Protein AF-A0A813ZZ17-F1 (afdb_monomer_lite)

Structure (mmCIF, N/CA/C/O backbone):
data_AF-A0A813ZZ17-F1
#
_entry.id   AF-A0A813ZZ17-F1
#
loop_
_atom_site.group_PDB
_atom_site.id
_atom_site.type_symbol
_atom_site.label_atom_id
_atom_site.label_alt_id
_atom_site.label_comp_id
_atom_site.label_asym_id
_atom_site.label_entity_id
_atom_site.label_seq_id
_atom_site.pdbx_PDB_ins_code
_atom_site.Cartn_x
_atom_site.Cartn_y
_atom_site.Cartn_z
_atom_site.occupancy
_atom_site.B_iso_or_equiv
_atom_site.auth_seq_id
_atom_site.auth_comp_id
_atom_site.auth_asym_id
_atom_site.auth_atom_id
_atom_site.pdbx_PDB_model_num
ATOM 1 N N . MET A 1 1 ? -4.200 14.889 -6.161 1.00 62.28 1 MET A N 1
ATOM 2 C CA . MET A 1 1 ? -3.952 13.641 -5.404 1.00 62.28 1 MET A CA 1
ATOM 3 C C . MET A 1 1 ? -4.332 12.382 -6.184 1.00 62.28 1 MET A C 1
ATOM 5 O O . MET A 1 1 ? -3.522 11.469 -6.192 1.00 62.28 1 MET A O 1
ATOM 9 N N . ALA A 1 2 ? -5.466 12.336 -6.901 1.00 73.81 2 ALA A N 1
ATOM 10 C CA . ALA A 1 2 ? -5.858 11.163 -7.703 1.00 73.81 2 ALA A CA 1
ATOM 11 C C . ALA A 1 2 ? -4.761 10.662 -8.673 1.00 73.81 2 ALA A C 1
ATOM 13 O O . ALA A 1 2 ? -4.396 9.495 -8.619 1.00 73.81 2 ALA A O 1
ATOM 14 N N . LEU A 1 3 ? -4.149 11.558 -9.462 1.00 78.38 3 LEU A N 1
ATOM 15 C CA . LEU A 1 3 ? -3.077 11.214 -10.415 1.00 78.38 3 LEU A CA 1
ATOM 16 C C . LEU A 1 3 ? -1.832 10.600 -9.754 1.00 78.38 3 LEU A C 1
ATOM 18 O O . LEU A 1 3 ? -1.197 9.721 -10.326 1.00 78.38 3 LEU A O 1
ATOM 22 N N . THR A 1 4 ? -1.481 11.051 -8.548 1.00 86.50 4 THR A N 1
ATOM 23 C CA . THR A 1 4 ? -0.306 10.564 -7.811 1.00 86.50 4 THR A CA 1
ATOM 24 C C . THR A 1 4 ? -0.485 9.111 -7.382 1.00 86.50 4 THR A C 1
ATOM 26 O O . THR A 1 4 ? 0.435 8.312 -7.514 1.00 86.50 4 THR A O 1
ATOM 29 N N . LEU A 1 5 ? -1.680 8.759 -6.905 1.00 84.00 5 LEU A N 1
ATOM 30 C CA . LEU A 1 5 ? -2.012 7.395 -6.498 1.00 84.00 5 LEU A CA 1
ATOM 31 C C . LEU A 1 5 ? -2.117 6.454 -7.707 1.00 84.00 5 LEU A C 1
ATOM 33 O O . LEU A 1 5 ? -1.601 5.343 -7.654 1.00 84.00 5 LEU A O 1
ATOM 37 N N . THR A 1 6 ? -2.688 6.920 -8.824 1.00 84.00 6 THR A N 1
ATOM 38 C CA . THR A 1 6 ? -2.696 6.160 -10.086 1.00 84.00 6 THR A CA 1
ATOM 39 C C . THR A 1 6 ? -1.279 5.897 -10.601 1.00 84.00 6 THR A C 1
ATOM 41 O O . THR A 1 6 ? -0.977 4.790 -11.040 1.00 84.00 6 THR A O 1
ATOM 44 N N . LEU A 1 7 ? -0.389 6.893 -10.526 1.00 84.88 7 LEU A N 1
ATOM 45 C CA . LEU A 1 7 ? 1.015 6.718 -10.899 1.00 84.88 7 LEU A CA 1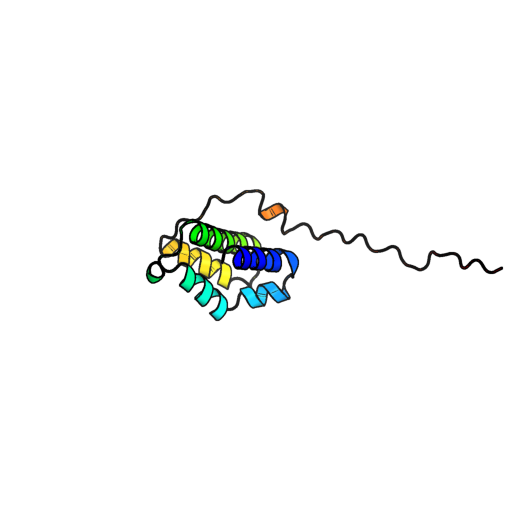
ATOM 46 C C . LEU A 1 7 ? 1.714 5.706 -9.984 1.00 84.88 7 LEU A C 1
ATOM 48 O O . LEU A 1 7 ? 2.435 4.845 -10.475 1.00 84.88 7 LEU A O 1
ATOM 52 N N . LEU A 1 8 ? 1.488 5.789 -8.671 1.00 87.56 8 LEU A N 1
ATOM 53 C CA . LEU A 1 8 ? 2.059 4.854 -7.704 1.00 87.56 8 LEU A CA 1
ATOM 54 C C . LEU A 1 8 ? 1.625 3.410 -7.989 1.00 87.56 8 LEU A C 1
ATOM 56 O O . LEU A 1 8 ? 2.476 2.524 -8.030 1.00 87.56 8 LEU A O 1
ATOM 60 N N . ASP A 1 9 ? 0.337 3.180 -8.247 1.00 82.50 9 ASP A N 1
ATOM 61 C CA . ASP A 1 9 ? -0.162 1.851 -8.608 1.00 82.50 9 ASP A CA 1
ATOM 62 C C . ASP A 1 9 ? 0.462 1.344 -9.919 1.00 82.50 9 ASP A C 1
ATOM 64 O O . ASP A 1 9 ? 0.920 0.203 -10.003 1.00 82.50 9 ASP A O 1
ATOM 68 N N . ALA A 1 10 ? 0.589 2.209 -10.931 1.00 84.00 10 ALA A N 1
ATOM 69 C CA . ALA A 1 10 ? 1.268 1.861 -12.175 1.00 84.00 10 ALA A CA 1
ATOM 70 C C . ALA A 1 10 ? 2.751 1.508 -11.956 1.00 84.00 10 ALA A C 1
ATOM 72 O O . ALA A 1 10 ? 3.231 0.538 -12.540 1.00 84.00 10 ALA A O 1
ATOM 73 N N . LEU A 1 11 ? 3.479 2.241 -11.111 1.00 85.38 11 LEU A N 1
ATOM 74 C CA . LEU A 1 11 ? 4.885 1.944 -10.817 1.00 85.38 11 LEU A CA 1
ATOM 75 C C . LEU A 1 11 ? 5.038 0.607 -10.081 1.00 85.38 11 LEU A C 1
ATOM 77 O O . LEU A 1 11 ? 5.891 -0.196 -10.461 1.00 85.38 11 LEU A O 1
ATOM 81 N N . VAL A 1 12 ? 4.175 0.313 -9.102 1.00 86.31 12 VAL A N 1
ATOM 82 C CA . VAL A 1 12 ? 4.166 -1.003 -8.441 1.00 86.31 12 VAL A CA 1
ATOM 83 C C . VAL A 1 12 ? 3.894 -2.111 -9.453 1.00 86.31 12 VAL A C 1
ATOM 85 O O . VAL A 1 12 ? 4.580 -3.127 -9.448 1.00 86.31 12 VAL A O 1
ATOM 88 N N . ASN A 1 13 ? 2.970 -1.918 -10.386 1.00 83.19 13 ASN A N 1
ATOM 89 C CA . ASN A 1 13 ? 2.659 -2.955 -11.367 1.00 83.19 13 ASN A CA 1
ATOM 90 C C . ASN A 1 13 ? 3.734 -3.145 -12.457 1.00 83.19 13 ASN A C 1
ATOM 92 O O . ASN A 1 13 ? 3.813 -4.230 -13.026 1.00 83.19 13 ASN A O 1
ATOM 96 N N . ASN A 1 14 ? 4.564 -2.136 -12.755 1.00 86.50 14 ASN A N 1
ATOM 97 C CA . ASN A 1 14 ? 5.466 -2.171 -13.919 1.00 86.50 14 ASN A CA 1
ATOM 98 C C . ASN A 1 14 ? 6.971 -2.169 -13.590 1.00 86.50 14 ASN A C 1
ATOM 100 O O . ASN A 1 14 ? 7.765 -2.576 -14.436 1.00 86.50 14 ASN A O 1
ATOM 104 N N . CYS A 1 15 ? 7.399 -1.726 -12.403 1.00 85.56 15 CYS A N 1
ATOM 105 C CA . CYS A 1 15 ? 8.826 -1.523 -12.099 1.00 85.56 15 CYS A CA 1
ATOM 106 C C . CYS A 1 15 ? 9.514 -2.723 -11.423 1.00 85.56 15 CYS A C 1
ATOM 108 O O . CYS A 1 15 ? 10.730 -2.705 -11.226 1.00 85.56 15 CYS A O 1
ATOM 110 N N . GLY A 1 16 ? 8.759 -3.773 -11.090 1.00 86.62 16 GLY A N 1
ATOM 111 C CA . GLY A 1 16 ? 9.294 -5.016 -10.536 1.00 86.62 16 GLY A CA 1
ATOM 112 C C . GLY A 1 16 ? 9.857 -4.900 -9.113 1.00 86.62 16 GLY A C 1
ATOM 113 O O . GLY A 1 16 ? 9.683 -3.902 -8.412 1.00 86.62 16 GLY A O 1
ATOM 114 N N . LYS A 1 17 ? 10.553 -5.963 -8.691 1.00 85.88 17 LYS A N 1
ATOM 115 C CA . LYS A 1 17 ? 10.915 -6.240 -7.291 1.00 85.88 17 LYS A CA 1
ATOM 116 C C . LYS A 1 17 ? 11.702 -5.125 -6.596 1.00 85.88 17 LYS A C 1
ATOM 118 O O . LYS A 1 17 ? 11.432 -4.839 -5.435 1.00 85.88 17 LYS A O 1
ATOM 123 N N . ILE A 1 18 ? 12.644 -4.476 -7.288 1.00 88.56 18 ILE A N 1
ATOM 124 C CA . ILE A 1 18 ? 13.449 -3.385 -6.705 1.00 88.56 18 ILE A CA 1
ATOM 125 C C . ILE A 1 18 ? 12.534 -2.247 -6.236 1.00 88.56 18 ILE A C 1
ATOM 127 O O . ILE A 1 18 ? 12.673 -1.755 -5.119 1.00 88.56 18 ILE A O 1
ATOM 131 N N . PHE A 1 19 ? 11.546 -1.872 -7.054 1.00 90.19 19 PHE A N 1
ATOM 132 C CA . PHE A 1 19 ? 10.570 -0.855 -6.677 1.00 90.19 19 PHE A CA 1
ATOM 133 C C . PHE A 1 19 ? 9.625 -1.345 -5.574 1.00 90.19 19 PHE A C 1
ATOM 135 O O . PHE A 1 19 ? 9.305 -0.587 -4.661 1.00 90.19 19 PHE A O 1
ATOM 142 N N . HIS A 1 20 ?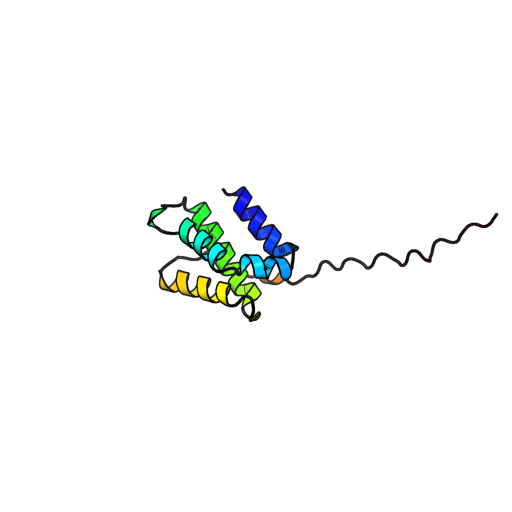 9.214 -2.617 -5.609 1.00 91.50 20 HIS A N 1
ATOM 143 C CA . HIS A 1 20 ? 8.347 -3.197 -4.575 1.00 91.50 20 HIS A CA 1
ATOM 144 C C . HIS A 1 20 ? 8.964 -3.104 -3.181 1.00 91.50 20 HIS A C 1
ATOM 146 O O . HIS A 1 20 ? 8.263 -2.743 -2.243 1.00 91.50 20 HIS A O 1
ATOM 152 N N . VAL A 1 21 ? 10.270 -3.351 -3.050 1.00 89.75 21 VAL A N 1
ATOM 153 C CA . VAL A 1 21 ? 10.986 -3.221 -1.769 1.00 89.75 21 VAL A CA 1
ATOM 154 C C . VAL A 1 21 ? 10.981 -1.772 -1.268 1.00 89.75 21 VAL A C 1
ATOM 156 O O . VAL A 1 21 ? 10.818 -1.539 -0.073 1.00 89.75 21 VAL A O 1
ATOM 159 N N . HIS A 1 22 ? 11.085 -0.783 -2.162 1.00 89.50 22 HIS A N 1
ATOM 160 C CA . HIS A 1 22 ? 10.951 0.626 -1.775 1.00 89.50 22 HIS A CA 1
ATOM 161 C C . HIS A 1 22 ? 9.537 0.976 -1.297 1.00 89.50 22 HIS A C 1
ATOM 163 O O . HIS A 1 22 ? 9.387 1.779 -0.378 1.00 89.50 22 HIS A O 1
ATOM 169 N N . VAL A 1 23 ? 8.505 0.371 -1.889 1.00 88.44 23 VAL A N 1
ATOM 170 C CA . VAL A 1 23 ? 7.114 0.539 -1.438 1.00 88.44 23 VAL A CA 1
ATOM 171 C C . VAL A 1 23 ? 6.857 -0.197 -0.122 1.00 88.44 23 VAL A C 1
ATOM 173 O O . VAL A 1 23 ? 6.144 0.318 0.735 1.00 88.44 23 VAL A O 1
ATOM 176 N N . ALA A 1 24 ? 7.502 -1.342 0.097 1.00 90.69 24 ALA A N 1
ATOM 177 C CA . ALA A 1 24 ? 7.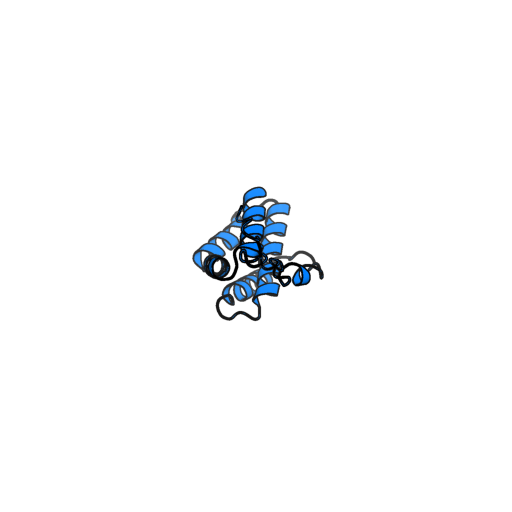528 -2.069 1.365 1.00 90.69 24 ALA A CA 1
ATOM 178 C C . ALA A 1 24 ? 8.453 -1.421 2.420 1.00 90.69 24 ALA A C 1
ATOM 180 O O . ALA A 1 24 ? 8.997 -2.094 3.291 1.00 90.69 24 ALA A O 1
ATOM 181 N N . ASN A 1 25 ? 8.633 -0.101 2.368 1.00 92.19 25 ASN A N 1
ATOM 182 C CA . ASN A 1 25 ? 9.348 0.652 3.387 1.00 92.19 25 ASN A CA 1
ATOM 183 C C . ASN A 1 25 ? 8.378 1.132 4.480 1.00 92.19 25 ASN A C 1
ATOM 185 O O . ASN A 1 25 ? 7.339 1.727 4.193 1.00 92.19 25 ASN A O 1
ATOM 189 N N . GLU A 1 26 ? 8.723 0.915 5.750 1.00 90.25 26 GLU A N 1
ATOM 190 C CA . GLU A 1 26 ? 7.845 1.244 6.879 1.00 90.25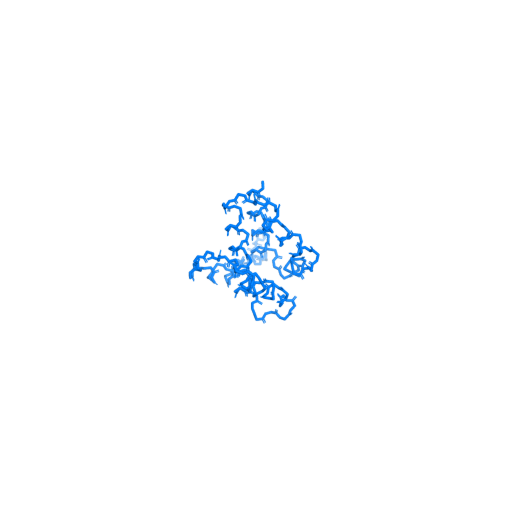 26 GLU A CA 1
ATOM 191 C C . GLU A 1 26 ? 7.491 2.740 6.955 1.00 90.25 26 GLU A C 1
ATOM 193 O O . GLU A 1 26 ? 6.349 3.088 7.267 1.00 90.25 26 GLU A O 1
ATOM 198 N N . GLU A 1 27 ? 8.432 3.636 6.647 1.00 90.94 27 GLU A N 1
ATOM 199 C CA . GLU A 1 27 ? 8.184 5.082 6.645 1.00 90.94 27 GLU A CA 1
ATOM 200 C C . GLU A 1 27 ? 7.205 5.465 5.536 1.00 90.94 27 GLU A C 1
ATOM 202 O O . GLU A 1 27 ? 6.255 6.214 5.778 1.00 90.94 27 GLU A O 1
ATOM 207 N N . PHE A 1 28 ? 7.367 4.879 4.348 1.00 91.06 28 PHE A N 1
ATOM 208 C CA . PHE A 1 28 ? 6.438 5.076 3.239 1.00 91.06 28 PHE A CA 1
ATOM 209 C C . PHE A 1 28 ? 5.020 4.598 3.592 1.00 91.06 28 PHE A C 1
ATOM 211 O O . PHE A 1 28 ? 4.043 5.338 3.440 1.00 91.06 28 PHE A O 1
ATOM 218 N N . LEU A 1 29 ? 4.897 3.389 4.142 1.00 92.06 29 LEU A N 1
ATOM 219 C CA . LEU A 1 29 ? 3.610 2.821 4.550 1.00 92.06 29 LEU A CA 1
ATOM 220 C C . LEU A 1 29 ? 2.960 3.593 5.710 1.00 92.06 29 LEU A C 1
ATOM 222 O O . LEU A 1 29 ? 1.732 3.699 5.776 1.00 92.06 29 LEU A O 1
ATOM 226 N N . LYS A 1 30 ? 3.751 4.177 6.620 1.00 90.50 30 LYS A N 1
ATOM 227 C CA . LYS A 1 30 ? 3.253 5.092 7.663 1.00 90.50 30 LYS A CA 1
ATOM 228 C C . LYS A 1 30 ? 2.648 6.357 7.062 1.00 90.50 30 LYS A C 1
ATOM 230 O O . LYS A 1 30 ? 1.589 6.786 7.523 1.00 90.50 30 LYS A O 1
ATOM 235 N N . VAL A 1 31 ? 3.274 6.930 6.034 1.00 91.00 31 VAL A N 1
ATOM 236 C CA . VAL A 1 31 ? 2.705 8.076 5.309 1.00 91.00 31 VAL A CA 1
ATOM 237 C C . VAL A 1 31 ? 1.389 7.675 4.647 1.00 91.00 31 VAL A C 1
ATOM 239 O O . VAL A 1 31 ? 0.395 8.376 4.828 1.00 91.00 31 VAL A O 1
ATOM 242 N N . LEU A 1 32 ? 1.341 6.520 3.976 1.00 90.44 32 LEU A N 1
ATOM 243 C CA . LEU A 1 32 ? 0.119 6.022 3.337 1.00 90.44 32 LEU A CA 1
ATOM 244 C C . LEU A 1 32 ? -1.032 5.848 4.347 1.00 90.44 32 LEU A C 1
ATOM 246 O O . LEU A 1 32 ? -2.135 6.337 4.110 1.00 90.44 32 LEU A O 1
ATOM 250 N N . LYS A 1 33 ? -0.752 5.257 5.519 1.00 90.25 33 LYS A N 1
ATOM 251 C CA . LYS A 1 33 ? -1.705 5.169 6.643 1.00 90.25 33 LYS A CA 1
ATOM 252 C C . LYS A 1 33 ? -2.153 6.528 7.157 1.00 90.25 33 LYS A C 1
ATOM 254 O O . LYS A 1 33 ? -3.323 6.714 7.470 1.00 90.25 33 LYS A O 1
ATOM 259 N N . SER A 1 34 ? -1.225 7.473 7.280 1.00 91.31 34 SER A N 1
ATOM 260 C CA . SER A 1 34 ? -1.541 8.820 7.750 1.00 91.31 34 SER A CA 1
ATOM 261 C C . SER A 1 34 ? -2.579 9.476 6.843 1.00 91.31 34 SER A C 1
ATOM 263 O O . SER A 1 34 ? -3.520 10.078 7.348 1.00 91.31 34 SER A O 1
ATOM 265 N N . VAL A 1 35 ? -2.469 9.312 5.520 1.00 89.19 35 VAL A N 1
ATOM 266 C CA . VAL A 1 35 ? -3.420 9.898 4.559 1.00 89.19 35 VAL A CA 1
ATOM 267 C C . VAL A 1 35 ? -4.852 9.397 4.783 1.00 89.19 35 VAL A C 1
ATOM 269 O O . VAL A 1 35 ? -5.772 10.209 4.749 1.00 89.19 35 VAL A O 1
ATOM 272 N N . ILE A 1 36 ? -5.039 8.105 5.075 1.00 90.44 36 ILE A N 1
ATOM 273 C CA . ILE A 1 36 ? -6.362 7.505 5.345 1.00 90.44 36 ILE A CA 1
ATOM 274 C C . ILE A 1 36 ? -6.802 7.607 6.813 1.00 90.44 36 ILE A C 1
ATOM 276 O O . ILE A 1 36 ? -7.838 7.070 7.198 1.00 90.44 36 ILE A O 1
ATOM 280 N N . ALA A 1 37 ? -6.017 8.254 7.675 1.00 88.94 37 ALA A N 1
ATOM 281 C CA . ALA A 1 37 ? -6.362 8.368 9.085 1.00 88.94 37 ALA A CA 1
ATOM 282 C C . ALA A 1 37 ? -7.621 9.245 9.261 1.00 88.94 37 ALA A C 1
ATOM 284 O O . ALA A 1 37 ? -7.680 10.323 8.664 1.00 88.94 37 ALA A O 1
ATOM 285 N N . PRO A 1 38 ? -8.572 8.886 10.151 1.00 83.88 38 PRO A N 1
ATOM 286 C CA . PRO A 1 38 ? -9.821 9.638 10.336 1.00 83.88 38 PRO A CA 1
ATOM 287 C C . PRO A 1 38 ? -9.604 11.122 10.653 1.00 83.88 38 PRO A C 1
ATOM 289 O O . PRO A 1 38 ? -10.362 11.983 10.220 1.00 83.88 38 PRO A O 1
ATOM 292 N N . LYS A 1 39 ? -8.505 11.434 11.353 1.00 87.69 39 LYS A N 1
ATOM 293 C CA . LYS A 1 39 ? -8.078 12.804 11.678 1.00 87.69 39 LYS A CA 1
ATOM 294 C C . LYS A 1 39 ? -7.868 13.703 10.450 1.00 87.69 39 LYS A C 1
ATOM 296 O O . LYS A 1 39 ? -7.969 14.916 10.576 1.00 87.69 39 LYS A O 1
ATOM 301 N N . ASN A 1 40 ? -7.555 13.119 9.293 1.00 87.31 40 ASN A N 1
ATOM 302 C CA . ASN A 1 40 ? -7.299 13.843 8.050 1.00 87.31 40 ASN A CA 1
ATOM 303 C C . ASN A 1 40 ? -8.557 13.983 7.178 1.00 87.31 40 ASN A C 1
ATOM 305 O O . ASN A 1 40 ? -8.499 14.703 6.184 1.00 87.31 40 ASN A O 1
ATOM 309 N N . ASN A 1 41 ? -9.665 13.322 7.549 1.00 84.19 41 ASN A N 1
ATOM 310 C CA . ASN A 1 41 ? -10.958 13.340 6.857 1.00 84.19 41 ASN A CA 1
ATOM 311 C C . ASN A 1 41 ? -10.825 13.329 5.315 1.00 84.19 41 ASN A C 1
ATOM 313 O O . ASN A 1 41 ? -11.261 14.277 4.650 1.00 84.19 41 ASN A O 1
ATOM 317 N N . PRO A 1 42 ? -10.140 12.319 4.739 1.00 85.62 42 PRO A N 1
ATOM 318 C CA . PRO A 1 42 ? -9.919 12.264 3.302 1.00 85.62 42 PRO A CA 1
ATOM 319 C C . PRO A 1 42 ? -11.259 12.168 2.549 1.00 85.62 42 PRO A C 1
ATOM 321 O O . PRO A 1 42 ? -12.210 11.565 3.042 1.00 85.62 42 PRO A O 1
ATOM 324 N N . PRO A 1 43 ? -11.359 12.715 1.326 1.00 87.75 43 PRO A N 1
ATOM 325 C CA . PRO A 1 43 ? -12.501 12.455 0.458 1.00 87.75 43 PRO A CA 1
ATOM 326 C C . PRO A 1 43 ? -12.684 10.947 0.226 1.00 87.75 43 PRO A C 1
ATOM 328 O O . PRO A 1 43 ? -11.719 10.272 -0.132 1.00 87.75 43 PRO A O 1
ATOM 331 N N . MET A 1 44 ? -13.918 10.446 0.342 1.00 88.06 44 MET A N 1
ATOM 332 C CA . MET A 1 44 ? -14.266 9.021 0.185 1.00 88.06 44 MET A CA 1
ATOM 333 C C . MET A 1 44 ? -13.616 8.337 -1.039 1.00 88.06 44 MET A C 1
ATOM 335 O O . MET A 1 44 ? -13.005 7.288 -0.853 1.00 88.06 44 MET A O 1
ATOM 339 N N . PRO A 1 45 ? -13.597 8.928 -2.257 1.00 87.06 45 PRO A N 1
ATOM 340 C CA . PRO A 1 45 ? -12.964 8.279 -3.412 1.00 87.06 45 PRO A CA 1
ATOM 341 C C . PRO A 1 45 ? -11.450 8.071 -3.258 1.00 87.06 45 PRO A C 1
ATOM 343 O O . PRO A 1 45 ? -10.870 7.177 -3.866 1.00 87.06 45 PRO A O 1
ATOM 346 N N . ILE A 1 46 ? -10.784 8.923 -2.474 1.00 87.31 46 ILE A N 1
ATOM 347 C CA . ILE A 1 46 ? -9.343 8.822 -2.213 1.00 87.31 46 ILE A CA 1
ATOM 348 C C . ILE A 1 46 ? -9.080 7.721 -1.188 1.00 87.31 46 ILE A C 1
ATOM 350 O O . ILE A 1 46 ? -8.142 6.944 -1.361 1.00 87.31 46 ILE A O 1
ATOM 354 N N . GLU A 1 47 ? -9.909 7.644 -0.147 1.00 89.69 47 GLU A N 1
ATOM 355 C CA . GLU A 1 47 ? -9.837 6.584 0.858 1.00 89.69 47 GLU A CA 1
ATOM 356 C C . GLU A 1 47 ? -10.049 5.204 0.225 1.00 89.69 47 GLU A C 1
ATOM 358 O O . GLU A 1 47 ? -9.190 4.332 0.366 1.00 89.69 47 GLU A O 1
ATOM 363 N N . GLU A 1 48 ? -11.121 5.035 -0.555 1.00 89.94 48 GLU A N 1
ATOM 364 C CA . GLU A 1 48 ? -11.422 3.786 -1.266 1.00 89.94 48 GLU A CA 1
ATOM 365 C C . GLU A 1 48 ? -10.276 3.363 -2.191 1.00 89.94 48 GLU A C 1
ATOM 367 O O . GLU A 1 48 ? -9.895 2.191 -2.215 1.00 89.94 48 GLU A O 1
ATOM 372 N N . GLN A 1 49 ? -9.675 4.315 -2.914 1.00 89.00 49 GLN A N 1
ATOM 373 C CA . GLN A 1 49 ? -8.567 4.029 -3.822 1.00 89.00 49 GLN A CA 1
ATOM 374 C C . GLN A 1 49 ? -7.311 3.567 -3.069 1.00 89.00 49 GLN A C 1
ATOM 376 O O . GLN A 1 49 ? -6.680 2.594 -3.480 1.00 89.00 49 GLN A O 1
ATOM 381 N N . ILE A 1 50 ? -6.949 4.219 -1.958 1.00 91.38 50 ILE A N 1
ATOM 382 C CA . ILE A 1 50 ? -5.783 3.814 -1.153 1.00 91.38 50 ILE A CA 1
ATOM 383 C C . ILE A 1 50 ? -6.016 2.440 -0.517 1.00 91.38 50 ILE A C 1
ATOM 385 O O . ILE A 1 50 ? -5.134 1.582 -0.577 1.00 91.38 50 ILE A O 1
ATOM 389 N N . LEU A 1 51 ? -7.198 2.207 0.059 1.00 92.62 51 LEU A N 1
ATOM 390 C CA . LEU A 1 51 ? -7.551 0.909 0.636 1.00 92.62 51 LEU A CA 1
ATOM 391 C C . LEU A 1 51 ? -7.543 -0.195 -0.430 1.00 92.62 51 LEU A C 1
ATOM 393 O O . LEU A 1 51 ? -7.009 -1.277 -0.180 1.00 92.62 51 LEU A O 1
ATOM 397 N N . GLY A 1 52 ? -8.045 0.090 -1.634 1.00 91.75 52 GLY A N 1
ATOM 398 C CA . GLY A 1 52 ? -7.971 -0.818 -2.779 1.00 91.75 52 GLY A CA 1
ATOM 399 C C . GLY A 1 52 ? -6.532 -1.154 -3.180 1.00 91.75 52 GLY A C 1
ATOM 400 O O . GLY A 1 52 ? -6.214 -2.326 -3.373 1.00 91.75 52 GLY A O 1
ATOM 401 N N . MET A 1 53 ? -5.634 -0.162 -3.224 1.00 91.00 53 MET A N 1
ATOM 402 C CA . MET A 1 53 ? -4.207 -0.382 -3.509 1.00 91.00 53 MET A CA 1
ATOM 403 C C . MET A 1 53 ? -3.547 -1.271 -2.446 1.00 91.00 53 MET A C 1
ATOM 405 O O . MET A 1 53 ? -2.878 -2.243 -2.790 1.00 91.00 53 MET A O 1
ATOM 409 N N . ILE A 1 54 ? -3.783 -0.994 -1.158 1.00 92.94 54 ILE A N 1
ATOM 410 C CA . ILE A 1 54 ? -3.241 -1.796 -0.046 1.00 92.94 54 ILE A CA 1
ATOM 411 C C . ILE A 1 54 ? -3.734 -3.245 -0.137 1.00 92.94 54 ILE A C 1
ATOM 413 O O . ILE A 1 54 ? -2.935 -4.176 -0.035 1.00 92.94 54 ILE A O 1
ATOM 417 N N . GLN A 1 55 ? -5.036 -3.446 -0.364 1.00 93.38 55 GLN A N 1
ATOM 418 C CA . GLN A 1 55 ? -5.625 -4.775 -0.534 1.00 93.38 55 GLN A CA 1
ATOM 419 C C . GLN A 1 55 ? -5.027 -5.507 -1.740 1.00 93.38 55 GLN A C 1
ATOM 421 O O . GLN A 1 55 ? -4.684 -6.685 -1.633 1.00 93.38 55 GLN A O 1
ATOM 426 N N . HIS A 1 56 ? -4.878 -4.822 -2.876 1.00 89.81 56 HIS A N 1
ATOM 427 C CA . HIS A 1 56 ? -4.296 -5.402 -4.080 1.00 89.81 56 HIS A CA 1
ATOM 428 C C . HIS A 1 56 ? -2.857 -5.865 -3.839 1.00 89.81 56 HIS A C 1
ATOM 430 O O . HIS A 1 56 ? -2.531 -7.024 -4.100 1.00 89.81 56 HIS A O 1
ATOM 436 N N . TRP A 1 57 ? -2.010 -4.999 -3.284 1.00 91.69 57 TRP A N 1
ATOM 4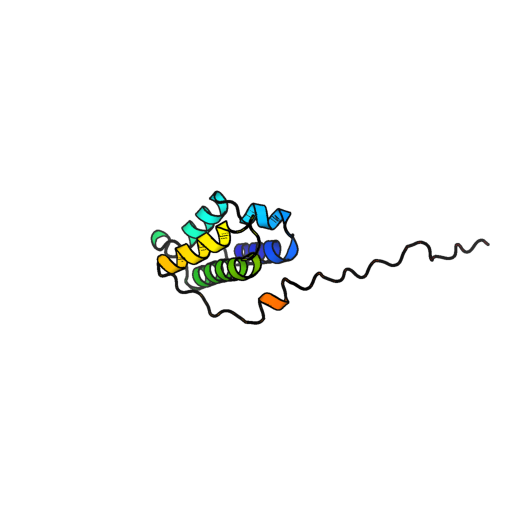37 C CA . TRP A 1 57 ? -0.612 -5.330 -3.015 1.00 91.69 57 TRP A CA 1
ATOM 438 C C . TRP A 1 57 ? -0.475 -6.453 -1.988 1.00 91.69 57 TRP A C 1
ATOM 440 O O . TRP A 1 57 ? 0.333 -7.354 -2.191 1.00 91.69 57 TRP A O 1
ATOM 450 N N . ALA A 1 58 ? -1.299 -6.464 -0.937 1.00 91.94 58 ALA A N 1
ATOM 451 C CA . ALA A 1 58 ? -1.317 -7.558 0.031 1.00 91.94 58 ALA A CA 1
ATOM 452 C C . ALA A 1 58 ? -1.650 -8.897 -0.650 1.00 91.94 58 ALA A C 1
ATOM 454 O O . ALA A 1 58 ? -0.941 -9.883 -0.476 1.00 91.94 58 ALA A O 1
ATOM 455 N N . LEU A 1 59 ? -2.665 -8.926 -1.521 1.00 90.12 59 LEU A N 1
ATOM 456 C CA . LEU A 1 59 ? -3.053 -10.137 -2.249 1.00 90.12 59 LEU A CA 1
ATOM 457 C C . LEU A 1 59 ? -1.985 -10.638 -3.228 1.00 90.12 59 LEU A C 1
ATOM 459 O O . LEU A 1 59 ? -1.817 -11.857 -3.347 1.00 90.12 59 LEU A O 1
ATOM 463 N N . VAL A 1 60 ? -1.314 -9.724 -3.937 1.00 87.62 60 VAL A N 1
ATOM 464 C CA . VAL A 1 60 ? -0.269 -10.037 -4.927 1.00 87.62 60 VAL A CA 1
ATOM 465 C C . VAL A 1 60 ? 1.017 -10.495 -4.239 1.00 87.62 60 VAL A C 1
ATOM 467 O O . VAL A 1 60 ? 1.613 -11.486 -4.658 1.00 87.62 60 VAL A O 1
ATOM 470 N N . PHE A 1 61 ? 1.431 -9.813 -3.171 1.00 89.31 61 PHE A N 1
ATOM 471 C CA . PHE A 1 61 ? 2.721 -10.032 -2.512 1.00 89.31 61 PHE A CA 1
ATOM 472 C C . PHE A 1 61 ? 2.653 -10.956 -1.289 1.00 89.31 61 PHE A C 1
ATOM 474 O O . PHE A 1 61 ? 3.668 -11.172 -0.637 1.00 89.31 61 PHE A O 1
ATOM 481 N N . ARG A 1 62 ? 1.497 -11.568 -0.989 1.00 88.69 62 ARG A N 1
ATOM 482 C CA . ARG A 1 62 ? 1.288 -12.432 0.197 1.00 88.69 62 ARG A CA 1
ATOM 483 C C . ARG A 1 62 ? 2.277 -13.591 0.380 1.00 88.69 62 ARG A C 1
ATOM 485 O O . ARG A 1 62 ? 2.358 -14.148 1.468 1.00 88.69 62 ARG A O 1
ATOM 492 N N . HIS A 1 63 ? 2.955 -14.020 -0.684 1.00 89.31 63 HIS A N 1
ATOM 493 C CA . HIS A 1 63 ? 3.918 -15.127 -0.655 1.00 89.31 63 HIS A CA 1
ATOM 494 C C . HIS A 1 63 ? 5.377 -14.651 -0.692 1.00 89.31 63 HIS A C 1
ATOM 496 O O . HIS A 1 63 ? 6.284 -15.477 -0.733 1.00 89.31 63 HIS A O 1
ATOM 502 N N . ASP A 1 64 ? 5.603 -13.338 -0.692 1.00 90.19 64 ASP A N 1
ATOM 503 C CA . ASP A 1 64 ? 6.921 -12.728 -0.764 1.00 90.19 64 ASP A CA 1
ATOM 504 C C . ASP A 1 64 ? 7.349 -12.231 0.626 1.00 90.19 64 ASP A C 1
ATOM 506 O O . ASP A 1 64 ? 6.777 -11.283 1.169 1.00 90.19 64 ASP A O 1
ATOM 510 N N . SER A 1 65 ? 8.359 -12.883 1.212 1.00 91.00 65 SER A N 1
ATOM 511 C CA . SER A 1 65 ? 8.829 -12.592 2.570 1.00 91.00 65 SER A CA 1
ATOM 512 C C . SER A 1 65 ? 9.375 -11.175 2.734 1.00 91.00 65 SER A C 1
ATOM 514 O O . SER A 1 65 ? 9.218 -10.595 3.806 1.00 91.00 65 SER A O 1
ATOM 516 N N . ASP A 1 66 ? 9.965 -10.582 1.690 1.00 88.50 66 ASP A N 1
ATOM 517 C CA . ASP A 1 66 ? 10.526 -9.225 1.796 1.00 88.50 66 ASP A CA 1
ATOM 518 C C . ASP A 1 66 ? 9.432 -8.148 1.790 1.00 88.50 66 ASP A C 1
ATOM 520 O O . ASP A 1 66 ? 9.693 -6.987 2.097 1.00 88.50 66 ASP A O 1
ATOM 524 N N . LEU A 1 67 ? 8.209 -8.514 1.394 1.00 92.31 67 LEU A N 1
ATOM 525 C CA . LEU A 1 67 ? 7.074 -7.604 1.237 1.00 92.31 67 LEU A CA 1
ATOM 526 C C . LEU A 1 67 ? 5.976 -7.865 2.281 1.00 92.31 67 LEU A C 1
ATOM 528 O O . LEU A 1 67 ? 4.904 -7.258 2.220 1.00 92.31 67 LEU A O 1
ATOM 532 N N . GLN A 1 68 ? 6.247 -8.725 3.271 1.00 93.75 68 GLN A N 1
ATOM 533 C CA . GLN A 1 68 ? 5.298 -9.123 4.314 1.00 93.75 68 GLN A CA 1
ATOM 534 C C . GLN A 1 68 ? 4.704 -7.927 5.080 1.00 93.75 68 GLN A C 1
ATOM 536 O O . GLN A 1 68 ? 3.534 -7.951 5.458 1.00 93.75 68 GLN A O 1
ATOM 541 N N . ILE A 1 69 ? 5.459 -6.839 5.235 1.00 94.50 69 ILE A N 1
ATOM 542 C CA . ILE A 1 69 ? 4.994 -5.604 5.883 1.00 94.50 69 ILE A CA 1
ATOM 543 C C . ILE A 1 69 ? 3.740 -4.999 5.219 1.00 94.50 69 ILE A C 1
ATOM 545 O O . ILE A 1 69 ? 2.928 -4.353 5.884 1.00 94.50 69 ILE A O 1
ATOM 549 N N . ILE A 1 70 ? 3.527 -5.239 3.919 1.00 93.94 70 ILE A N 1
ATOM 550 C CA . ILE A 1 70 ? 2.315 -4.810 3.206 1.00 93.94 70 ILE A CA 1
ATOM 551 C C . ILE A 1 70 ? 1.106 -5.653 3.649 1.00 93.94 70 ILE A C 1
ATOM 553 O O . ILE A 1 70 ? 0.016 -5.113 3.847 1.00 93.94 70 ILE A O 1
ATOM 557 N N . GLN A 1 71 ? 1.294 -6.958 3.868 1.00 94.31 71 GLN A N 1
ATOM 558 C CA . GLN A 1 71 ? 0.253 -7.834 4.416 1.00 94.31 71 GLN A CA 1
ATOM 559 C C . GLN A 1 71 ? -0.100 -7.435 5.855 1.00 94.31 71 GLN A C 1
ATOM 561 O O . GLN A 1 71 ? -1.274 -7.391 6.221 1.00 94.31 71 GLN A O 1
ATOM 566 N N . GLU A 1 72 ? 0.903 -7.107 6.667 1.00 94.81 72 GLU A N 1
ATOM 567 C CA . GLU A 1 72 ? 0.706 -6.645 8.044 1.00 94.81 72 GLU A CA 1
ATOM 568 C C . GLU A 1 72 ? -0.060 -5.323 8.096 1.00 94.81 72 GLU A C 1
ATOM 570 O O . GLU A 1 72 ? -0.972 -5.171 8.910 1.00 94.81 72 GLU A O 1
ATOM 575 N N . LEU A 1 73 ? 0.259 -4.394 7.189 1.00 95.06 73 LEU A N 1
ATOM 576 C CA . LEU A 1 73 ? -0.493 -3.157 7.007 1.00 95.06 73 LEU A CA 1
ATOM 577 C C . LEU A 1 73 ? -1.965 -3.435 6.677 1.00 95.06 73 LEU A C 1
ATOM 579 O O . LEU A 1 73 ? -2.851 -2.837 7.287 1.00 95.06 73 LEU A O 1
ATOM 583 N N . TYR A 1 74 ? -2.229 -4.334 5.730 1.00 95.12 74 TYR A N 1
ATOM 584 C CA . TYR A 1 74 ? -3.590 -4.690 5.336 1.00 95.12 74 TYR A CA 1
ATOM 585 C C . TYR A 1 74 ? -4.401 -5.267 6.506 1.00 95.12 74 TYR A C 1
ATOM 587 O O . TYR A 1 74 ? -5.521 -4.817 6.769 1.00 95.12 74 TYR A O 1
ATOM 595 N N . GLU A 1 75 ? -3.833 -6.219 7.252 1.00 95.19 75 GLU A N 1
ATOM 596 C CA . GLU A 1 75 ? -4.506 -6.798 8.421 1.00 95.19 75 GLU A CA 1
ATOM 597 C C . GLU A 1 75 ? -4.684 -5.782 9.556 1.00 95.19 75 GLU A C 1
ATOM 599 O O . GLU A 1 75 ? -5.712 -5.795 10.234 1.00 95.19 75 GLU A O 1
ATOM 604 N N . GLU A 1 76 ? -3.732 -4.867 9.749 1.00 94.62 76 GLU A N 1
ATOM 605 C CA . GLU A 1 76 ? -3.870 -3.775 10.715 1.00 94.62 76 GLU A CA 1
ATOM 606 C C . GLU A 1 76 ? -5.031 -2.844 10.355 1.00 94.62 76 GLU A C 1
ATOM 608 O O . GLU A 1 76 ? -5.871 -2.555 11.206 1.00 94.62 76 GLU A O 1
ATOM 613 N N . CYS A 1 77 ? -5.149 -2.433 9.092 1.00 93.56 77 CYS A N 1
ATOM 614 C CA . CYS A 1 77 ? -6.284 -1.632 8.638 1.00 93.56 77 CYS A CA 1
ATOM 615 C C . CYS A 1 77 ? -7.622 -2.368 8.858 1.00 93.56 77 CYS A C 1
ATOM 617 O O . CYS A 1 77 ? -8.591 -1.769 9.327 1.00 93.56 77 CYS A O 1
ATOM 619 N N . LYS A 1 78 ? -7.687 -3.682 8.615 1.00 93.38 78 LYS A N 1
ATOM 620 C CA . LYS A 1 78 ? -8.895 -4.468 8.925 1.00 93.38 78 LYS A CA 1
ATOM 621 C C . LYS A 1 78 ? -9.222 -4.472 10.416 1.00 93.38 78 LYS A C 1
ATOM 623 O O . LYS A 1 78 ? -10.383 -4.292 10.776 1.00 93.38 78 LYS A O 1
ATOM 628 N N . ARG A 1 79 ? -8.219 -4.639 11.287 1.00 94.81 79 ARG A N 1
ATOM 629 C CA . ARG A 1 79 ? -8.407 -4.569 12.749 1.00 94.81 79 ARG A CA 1
ATOM 630 C C . ARG A 1 79 ? -8.919 -3.206 13.207 1.00 94.81 79 ARG A C 1
ATOM 632 O O . ARG A 1 79 ? -9.707 -3.145 14.143 1.00 94.81 79 ARG A O 1
ATOM 639 N N . GLN A 1 80 ? -8.498 -2.135 12.539 1.00 91.75 80 GLN A N 1
ATOM 640 C CA . GLN A 1 80 ? -8.945 -0.768 12.820 1.00 91.75 80 GLN A CA 1
ATOM 641 C C . GLN A 1 80 ? -10.352 -0.453 12.280 1.00 91.75 80 GLN A C 1
ATOM 643 O O . GLN A 1 80 ? -10.876 0.622 12.557 1.00 91.75 80 GLN A O 1
ATOM 648 N N . GLY A 1 81 ? -10.985 -1.381 11.553 1.00 91.06 81 GLY A N 1
ATOM 649 C CA . GLY A 1 81 ? -12.358 -1.235 11.063 1.00 91.06 81 GLY A CA 1
ATOM 650 C C . GLY A 1 81 ? -12.486 -0.560 9.696 1.00 91.06 81 GLY A C 1
ATOM 651 O O . GLY A 1 81 ? -13.594 -0.184 9.316 1.00 91.06 81 GLY A O 1
ATOM 652 N N . TYR A 1 82 ? -11.391 -0.416 8.940 1.00 92.31 82 TYR A N 1
ATOM 653 C CA . TYR A 1 82 ? -11.465 0.094 7.569 1.00 92.31 82 TYR A CA 1
ATOM 654 C C . TYR A 1 82 ? -12.280 -0.850 6.675 1.00 92.31 82 TYR A C 1
ATOM 656 O O . TYR A 1 82 ? -12.069 -2.068 6.669 1.00 92.31 82 TYR A O 1
ATOM 664 N N . THR A 1 83 ? -13.195 -0.278 5.890 1.00 90.38 83 THR A N 1
ATOM 665 C CA . THR A 1 83 ? -14.001 -1.031 4.920 1.00 90.38 83 THR A CA 1
ATOM 666 C C . THR A 1 83 ? -13.284 -1.051 3.579 1.00 90.38 83 THR A C 1
ATOM 668 O O . THR A 1 83 ? -13.110 -0.020 2.939 1.00 90.38 83 THR A O 1
ATOM 671 N N . PHE A 1 84 ? -12.856 -2.236 3.156 1.00 91.38 84 PHE A N 1
ATOM 672 C CA . PHE A 1 84 ? -12.163 -2.409 1.885 1.00 91.38 84 PHE A CA 1
ATOM 673 C C . PHE A 1 84 ? -13.144 -2.576 0.720 1.00 91.38 84 PHE A C 1
ATOM 675 O O . PHE A 1 84 ? -14.206 -3.181 0.905 1.00 91.38 84 PHE A O 1
ATOM 682 N N . PRO A 1 85 ? -12.777 -2.109 -0.487 1.00 88.19 85 PRO A N 1
ATOM 683 C CA . PRO A 1 85 ? -13.583 -2.335 -1.676 1.00 88.19 85 PRO A CA 1
ATOM 684 C C . PRO A 1 85 ? -13.677 -3.836 -2.024 1.00 88.19 85 PRO A C 1
ATOM 686 O O . PRO A 1 85 ? -12.866 -4.652 -1.558 1.00 88.19 85 PRO A O 1
ATOM 689 N N . PRO A 1 86 ? -14.672 -4.228 -2.843 1.00 84.88 86 PRO A N 1
ATOM 690 C CA . PRO A 1 86 ? -14.792 -5.592 -3.340 1.00 84.88 86 PRO A CA 1
ATOM 691 C C . PRO A 1 86 ? -13.535 -6.006 -4.110 1.00 84.88 86 PRO A C 1
ATOM 693 O O . PRO A 1 86 ? -13.046 -5.268 -4.960 1.00 84.88 86 PRO A O 1
ATOM 696 N N . VAL A 1 87 ? -13.031 -7.212 -3.847 1.00 76.62 87 VAL A N 1
ATOM 697 C CA . VAL A 1 87 ? -11.885 -7.749 -4.588 1.00 76.62 87 VAL A CA 1
ATOM 698 C C . VAL A 1 87 ? -12.330 -8.123 -6.001 1.00 76.62 87 VAL A C 1
ATOM 700 O O . VAL A 1 87 ? -13.058 -9.102 -6.190 1.00 76.62 87 VAL A O 1
ATOM 703 N N . ASP A 1 88 ? -11.837 -7.405 -7.006 1.00 65.62 88 ASP A N 1
ATOM 704 C CA . ASP A 1 88 ? -11.986 -7.815 -8.400 1.00 65.62 88 ASP A CA 1
ATOM 705 C C . ASP A 1 88 ? -11.146 -9.069 -8.683 1.00 65.62 88 ASP A C 1
ATOM 707 O O . ASP A 1 88 ? -9.915 -9.055 -8.674 1.00 65.62 88 ASP A O 1
ATOM 711 N N . LYS A 1 89 ? -11.803 -10.188 -9.003 1.00 53.38 89 LYS A N 1
ATOM 712 C CA . LYS A 1 89 ? -11.137 -11.480 -9.281 1.00 53.38 89 LYS A CA 1
ATOM 713 C C . LYS A 1 89 ? -10.153 -11.440 -10.467 1.00 53.38 89 LYS A C 1
ATOM 715 O O . LYS A 1 89 ? -9.335 -12.343 -10.604 1.00 53.38 89 LYS A O 1
ATOM 720 N N . ASN A 1 90 ? -10.198 -10.398 -11.302 1.00 54.41 90 ASN A N 1
ATOM 721 C CA . ASN A 1 90 ? -9.267 -10.183 -12.417 1.00 54.41 90 ASN A CA 1
ATOM 722 C C . ASN A 1 90 ? -7.924 -9.551 -11.999 1.00 54.41 90 ASN A C 1
ATOM 724 O O . ASN A 1 90 ? -6.987 -9.533 -12.799 1.00 54.41 90 ASN A O 1
ATOM 728 N N . LEU A 1 91 ? -7.799 -9.065 -10.758 1.00 54.16 91 LEU A N 1
ATOM 729 C CA . LEU A 1 91 ? -6.592 -8.399 -10.249 1.00 54.16 91 LEU A CA 1
ATOM 730 C C . LEU A 1 91 ? -5.357 -9.315 -10.261 1.00 54.16 91 LEU A C 1
ATOM 732 O O . LEU A 1 91 ? -4.247 -8.847 -10.476 1.00 54.16 91 LEU A O 1
ATOM 736 N N . SER A 1 92 ? -5.537 -10.628 -10.099 1.00 49.16 92 SER A N 1
ATOM 737 C CA . SER A 1 92 ? -4.437 -11.607 -10.103 1.00 49.16 92 SER A CA 1
ATOM 738 C C . SER A 1 92 ? -3.887 -11.915 -11.500 1.00 49.16 92 SER A C 1
ATOM 740 O O . SER A 1 92 ? -2.782 -12.434 -11.626 1.00 49.16 92 SER A O 1
ATOM 742 N N . VAL A 1 93 ? -4.653 -11.628 -12.556 1.00 46.66 93 VAL A N 1
ATOM 743 C CA . VAL A 1 93 ? -4.318 -12.052 -13.926 1.00 46.66 93 VAL A CA 1
ATOM 744 C C . VAL A 1 93 ? -3.404 -11.036 -14.617 1.00 46.66 93 VAL A C 1
ATOM 746 O O . VAL A 1 93 ? -2.590 -11.407 -15.460 1.00 46.66 93 VAL A O 1
ATOM 749 N N . LYS A 1 94 ? -3.485 -9.754 -14.239 1.00 47.62 94 LYS A N 1
ATOM 750 C CA . LYS A 1 94 ? -2.726 -8.680 -14.898 1.00 47.62 94 LYS A CA 1
ATOM 751 C C . LYS A 1 94 ? -1.286 -8.539 -14.389 1.00 47.62 94 LYS A C 1
ATOM 753 O O . LYS A 1 94 ? -0.419 -8.160 -15.165 1.00 47.62 94 LYS A O 1
ATOM 758 N N . THR A 1 95 ? -1.025 -8.886 -13.128 1.00 50.88 95 THR A N 1
ATOM 759 C CA . THR A 1 95 ? 0.303 -8.762 -12.495 1.00 50.88 95 THR A CA 1
ATOM 760 C C . THR A 1 95 ? 1.224 -9.958 -12.785 1.00 50.88 95 THR A C 1
ATOM 762 O O . THR A 1 95 ? 2.432 -9.864 -12.600 1.00 50.88 95 THR A O 1
ATOM 765 N N . MET A 1 96 ? 0.672 -11.086 -13.256 1.00 49.44 96 MET A N 1
ATOM 766 C CA . MET A 1 96 ? 1.411 -12.340 -13.494 1.00 49.44 96 MET A CA 1
ATOM 767 C C . MET A 1 96 ? 1.698 -12.644 -14.967 1.00 49.44 96 MET A C 1
ATOM 769 O O . MET A 1 96 ? 2.360 -13.639 -15.252 1.00 49.44 96 MET A O 1
ATOM 773 N N . LEU A 1 97 ? 1.230 -11.826 -15.912 1.00 41.41 97 LEU A N 1
ATOM 774 C CA . LEU A 1 97 ? 1.746 -11.890 -17.273 1.00 41.41 97 LEU A CA 1
ATOM 775 C C . LEU A 1 97 ? 3.025 -11.055 -17.296 1.00 41.41 97 LEU A C 1
ATOM 777 O O . LEU A 1 97 ? 2.927 -9.828 -17.369 1.00 41.41 97 LEU A O 1
ATOM 781 N N . PRO A 1 98 ? 4.230 -11.663 -17.269 1.00 41.59 98 PRO A N 1
ATOM 782 C CA . PRO A 1 98 ? 5.348 -10.966 -17.864 1.00 41.59 98 PRO A CA 1
ATOM 783 C C . PRO A 1 98 ? 4.872 -10.620 -19.270 1.00 41.59 98 PRO A C 1
ATOM 785 O O . PRO A 1 98 ? 4.411 -11.501 -20.004 1.00 41.59 98 PRO A O 1
ATOM 788 N N . SER A 1 99 ? 4.940 -9.342 -19.645 1.00 43.50 99 SER A N 1
ATOM 789 C CA . SER A 1 99 ? 5.036 -9.001 -21.054 1.00 43.50 99 SER A CA 1
ATOM 790 C C . SER A 1 99 ? 6.054 -9.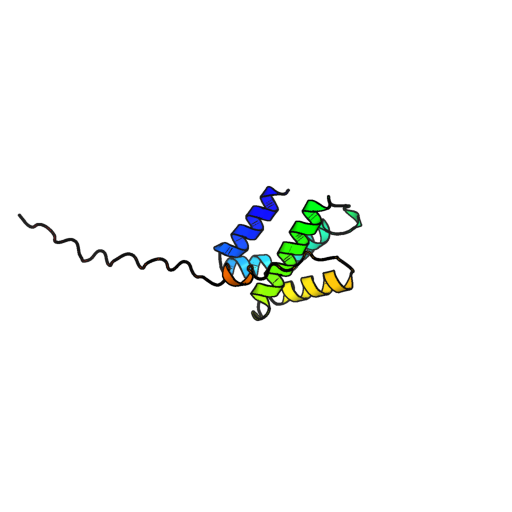981 -21.608 1.00 43.50 99 SER A C 1
ATOM 792 O O . SER A 1 99 ? 7.223 -9.946 -21.214 1.00 43.50 99 SER A O 1
ATOM 794 N N . LYS A 1 100 ? 5.605 -10.929 -22.434 1.00 40.75 100 LYS A N 1
ATOM 795 C CA . LYS A 1 100 ? 6.505 -11.669 -23.295 1.00 40.75 100 LYS A CA 1
ATOM 796 C C . LYS A 1 100 ? 7.089 -10.571 -24.163 1.00 40.75 100 LYS A C 1
ATOM 798 O O . LYS A 1 100 ? 6.491 -10.188 -25.160 1.00 40.75 100 LYS A O 1
ATOM 803 N N . VAL A 1 101 ? 8.185 -9.975 -23.696 1.00 42.09 101 VAL A N 1
ATOM 804 C CA . VAL A 1 101 ? 9.088 -9.215 -24.533 1.00 42.09 101 VAL A CA 1
ATOM 805 C C . VAL A 1 101 ? 9.507 -10.268 -25.525 1.00 42.09 101 VAL A C 1
ATOM 807 O O . VAL A 1 101 ? 10.270 -11.181 -25.207 1.00 42.09 101 VAL A O 1
ATOM 810 N N . GLU A 1 102 ? 8.822 -10.251 -26.660 1.00 41.22 102 GLU A N 1
ATOM 811 C CA . GLU A 1 102 ? 9.155 -11.048 -27.808 1.00 41.22 102 GLU A CA 1
ATOM 812 C C . GLU A 1 102 ? 10.625 -10.763 -28.045 1.00 41.22 102 GLU A C 1
ATOM 814 O O . GLU A 1 102 ? 11.001 -9.634 -28.361 1.00 41.22 102 GLU A O 1
ATOM 819 N N . SER A 1 103 ? 11.442 -11.762 -27.692 1.00 41.03 103 SER A N 1
ATOM 820 C CA . SER A 1 103 ? 12.886 -11.722 -27.792 1.00 41.03 103 SER A CA 1
ATOM 821 C C . SER A 1 103 ? 13.174 -11.202 -29.183 1.00 41.03 103 SER A C 1
ATOM 823 O O . SER A 1 103 ? 12.838 -11.839 -30.186 1.00 41.03 103 SER A O 1
ATOM 825 N N . THR A 1 104 ? 13.666 -9.969 -29.217 1.00 43.62 104 THR A N 1
ATOM 826 C CA . THR A 1 104 ? 14.064 -9.296 -30.432 1.00 43.62 104 THR A CA 1
ATOM 827 C C . THR A 1 104 ? 14.964 -10.268 -31.167 1.00 43.62 104 THR A C 1
ATOM 829 O O . THR A 1 104 ? 15.954 -10.759 -30.624 1.00 43.62 104 THR A O 1
ATOM 832 N N . ARG A 1 105 ? 14.526 -10.630 -32.376 1.00 49.81 105 ARG A N 1
ATOM 833 C CA . ARG A 1 105 ? 15.231 -11.528 -33.291 1.00 49.81 105 ARG A CA 1
ATOM 834 C C . ARG A 1 105 ? 16.732 -11.226 -33.213 1.00 49.81 105 ARG A C 1
ATOM 836 O O . ARG A 1 105 ? 17.083 -10.042 -33.243 1.00 49.81 105 ARG A O 1
ATOM 843 N N . PRO A 1 106 ? 17.618 -12.232 -33.125 1.00 47.22 106 PRO A N 1
ATOM 844 C CA . PRO A 1 106 ? 19.044 -11.959 -33.167 1.00 47.22 106 PRO A CA 1
ATOM 845 C C . PRO A 1 106 ? 19.350 -11.150 -34.435 1.00 47.22 106 PRO A C 1
ATOM 847 O O . PRO A 1 106 ? 18.954 -11.524 -35.539 1.00 47.22 106 PRO A O 1
ATOM 850 N N . ILE A 1 107 ? 20.039 -10.018 -34.266 1.00 53.41 107 ILE A N 1
ATOM 851 C CA . ILE A 1 107 ? 20.412 -9.073 -35.338 1.00 53.41 107 ILE A CA 1
ATOM 852 C C . ILE A 1 107 ? 21.382 -9.722 -36.360 1.00 53.41 107 ILE A C 1
ATOM 854 O O . ILE A 1 107 ? 21.745 -9.119 -37.363 1.00 53.41 107 ILE A O 1
ATOM 858 N N . SER A 1 108 ? 21.753 -10.993 -36.186 1.00 54.44 108 SER A N 1
ATOM 859 C CA . SER A 1 108 ? 22.657 -11.732 -37.072 1.00 54.44 108 SER A CA 1
ATOM 860 C C . SER A 1 108 ? 22.055 -12.177 -38.415 1.00 54.44 108 SER A C 1
ATOM 862 O O . SER A 1 108 ? 22.756 -12.818 -39.191 1.00 54.44 108 SER A O 1
ATOM 864 N N . ALA A 1 109 ? 20.795 -11.849 -38.726 1.00 56.53 109 ALA A N 1
ATOM 865 C CA . ALA A 1 109 ? 20.124 -12.301 -39.953 1.00 56.53 109 ALA A CA 1
ATOM 866 C C . ALA A 1 109 ? 19.940 -11.222 -41.041 1.00 56.53 109 ALA A C 1
ATOM 868 O O . ALA A 1 109 ? 19.099 -11.388 -41.923 1.00 56.53 109 ALA A O 1
ATOM 869 N N . LEU A 1 110 ? 20.706 -10.126 -41.019 1.00 55.78 110 LEU A N 1
ATOM 870 C CA . LEU A 1 110 ? 20.820 -9.267 -42.202 1.00 55.78 110 LEU A CA 1
ATOM 871 C C . LEU A 1 110 ? 21.888 -9.864 -43.132 1.00 55.78 110 LEU A C 1
ATOM 873 O O . LEU A 1 110 ? 23.063 -9.857 -42.757 1.00 55.78 110 LEU A O 1
ATOM 877 N N . PRO A 1 111 ? 21.543 -10.378 -44.329 1.00 50.12 111 PRO A N 1
ATOM 878 C CA . PRO A 1 111 ? 22.562 -10.679 -45.318 1.00 50.12 111 PRO A CA 1
ATOM 879 C C . PRO A 1 111 ? 23.230 -9.355 -45.689 1.00 50.12 111 PRO A C 1
ATOM 881 O O . PRO A 1 111 ? 22.590 -8.453 -46.232 1.00 50.12 111 PRO A O 1
ATOM 884 N N . ILE A 1 112 ? 24.514 -9.220 -45.360 1.00 55.59 112 ILE A N 1
ATOM 885 C CA . ILE A 1 112 ? 25.350 -8.165 -45.922 1.00 55.59 112 ILE A CA 1
ATOM 886 C C . ILE A 1 112 ? 25.345 -8.424 -47.426 1.00 55.59 112 ILE A C 1
ATOM 888 O O . ILE A 1 112 ? 25.927 -9.399 -47.899 1.00 55.59 112 ILE A O 1
ATOM 892 N N . ALA A 1 113 ? 24.630 -7.586 -48.171 1.00 58.47 113 ALA A N 1
ATOM 893 C CA . ALA A 1 113 ? 24.752 -7.529 -49.613 1.00 58.47 113 ALA A CA 1
ATOM 894 C C . ALA A 1 113 ? 26.172 -7.039 -49.926 1.00 58.47 113 ALA A C 1
ATOM 896 O O . ALA A 1 113 ? 26.426 -5.839 -49.995 1.00 58.47 113 ALA A O 1
ATOM 897 N N . VAL A 1 114 ? 27.111 -7.977 -50.045 1.00 50.19 114 VAL A N 1
ATOM 898 C CA . VAL A 1 114 ? 28.421 -7.721 -50.637 1.00 50.19 114 VAL A CA 1
ATOM 899 C C . VAL A 1 114 ? 28.187 -7.663 -52.143 1.00 50.19 114 VAL A C 1
ATOM 901 O O . VAL A 1 114 ? 27.893 -8.678 -52.774 1.00 50.19 114 VAL A O 1
ATOM 904 N N . ARG A 1 115 ? 28.207 -6.442 -52.675 1.00 48.94 115 ARG A N 1
ATOM 905 C CA . ARG A 1 115 ? 28.366 -6.168 -54.102 1.00 48.94 115 ARG A CA 1
ATOM 906 C C . ARG A 1 115 ? 29.843 -6.194 -54.462 1.00 48.94 115 ARG A C 1
ATOM 908 O O . ARG A 1 115 ? 30.643 -5.753 -53.608 1.00 48.94 115 ARG A O 1
#

Sequence (115 aa):
MALTLTLLDALVNNCGKIFHVHVANEEFLKVLKSVIAPKNNPPMPIEEQILGMIQHWALVFRHDSDLQIIQELYEECKRQGYTFPPVDKNLSVKTMLPSKVESTRPISALPIAVR

Radius of gyration: 19.5 Å; chains: 1; bounding box: 43×29×67 Å

pLDDT: mean 79.32, std 17.69, range [40.75, 95.19]

Foldseek 3Di:
DVVVLVVLLVCCLPVPDVVLLVCLDPVNLVVLCVCLDVVNVHDPVVNQSSLQSLVLCCVQCVPPPSNCSSVVSNVVCVVVPDDHDDDDPCSNVSSPDDPPPVPPPPPVPDPPPDD

Secondary structure (DSSP, 8-state):
-HHHHHHHHHHHHHSHHHHHHHHT-HHHHHHHHHHTSGGG---HHHHHHHHHHHHHHHHHHTT-GGGHHHHHHHHHHHHTT--PPP--TTHHHHSS----------GGG------